Protein AF-X0U3A0-F1 (afdb_monomer)

pLDDT: mean 71.85, std 14.5, range [37.66, 91.94]

Mean predicted aligned error: 15.96 Å

Foldseek 3Di:
DVVVVLVVVLCCLQPPVVVCVVVCVVVPDDPPDDSNDPPQDDPVVLVVVLVVVCVVCPVPDDPVVSQVVSCVSVVDDPVGRDDDDPCPVVVVVVVVVVVVVVVVVVPVPPPPPPPDD

Secondary structure (DSSP, 8-state):
-HHHHHHHHHHIIIIIHHHHHHHHHHTT--TT--TT-TTSPPHHHHHHHHHHHHHHHTTTS-HHHHHHHHHHHHT--GGG-----TTHHHHHHHHHHHHHHHHHHTTTTTSSSSS--

Structure (mmCIF, N/CA/C/O backbone):
data_AF-X0U3A0-F1
#
_entry.id   AF-X0U3A0-F1
#
loop_
_atom_site.group_PDB
_atom_site.id
_atom_site.type_symbol
_atom_site.label_atom_id
_atom_site.label_alt_id
_atom_site.label_comp_id
_atom_site.label_asym_id
_atom_site.label_entity_id
_atom_site.label_seq_id
_atom_site.pdbx_PDB_ins_code
_atom_site.Cartn_x
_atom_site.Cartn_y
_atom_site.Cartn_z
_atom_site.occupancy
_atom_site.B_iso_or_equiv
_atom_site.auth_seq_id
_atom_site.auth_comp_id
_atom_site.auth_asym_id
_atom_site.auth_atom_id
_atom_site.pdbx_PDB_model_num
ATOM 1 N N . ASN A 1 1 ? 19.798 16.801 -16.030 1.00 55.09 1 ASN A N 1
ATOM 2 C CA . ASN A 1 1 ? 20.275 15.405 -16.170 1.00 55.09 1 ASN A CA 1
ATOM 3 C C . ASN A 1 1 ? 19.484 14.392 -15.332 1.00 55.09 1 ASN A C 1
ATOM 5 O O . ASN A 1 1 ? 20.071 13.449 -14.828 1.00 55.09 1 ASN A O 1
ATOM 9 N N . LYS A 1 2 ? 18.155 14.531 -15.172 1.00 50.03 2 LYS A N 1
ATOM 10 C CA . LYS A 1 2 ? 17.330 13.478 -14.535 1.00 50.03 2 LYS A CA 1
ATOM 11 C C . LYS A 1 2 ? 16.960 12.356 -15.517 1.00 50.03 2 LYS A C 1
ATOM 13 O O . LYS A 1 2 ? 16.880 11.213 -15.099 1.00 50.03 2 LYS A O 1
ATOM 18 N N . ALA A 1 3 ? 16.790 12.688 -16.801 1.00 57.97 3 ALA A N 1
ATOM 19 C CA . ALA A 1 3 ? 16.487 11.727 -17.863 1.00 57.97 3 ALA A CA 1
ATOM 20 C C . ALA A 1 3 ? 17.638 10.728 -18.089 1.00 57.97 3 ALA A C 1
ATOM 22 O O . ALA A 1 3 ? 17.416 9.533 -18.006 1.00 57.97 3 ALA A O 1
ATOM 23 N N . GLU A 1 4 ? 18.881 11.208 -18.212 1.00 63.44 4 GLU A N 1
ATOM 24 C CA . GLU A 1 4 ? 20.065 10.351 -18.419 1.00 63.44 4 GLU A CA 1
ATOM 25 C C . GLU A 1 4 ? 20.327 9.377 -17.257 1.00 63.44 4 GLU A C 1
ATOM 27 O O . GLU A 1 4 ? 20.752 8.247 -17.474 1.00 63.44 4 GLU A O 1
ATOM 32 N N . TRP A 1 5 ? 20.057 9.797 -16.015 1.00 57.12 5 TRP A N 1
ATOM 33 C CA . TRP A 1 5 ? 20.150 8.911 -14.850 1.00 57.12 5 TRP A CA 1
ATOM 34 C C . TRP A 1 5 ? 19.066 7.827 -14.882 1.00 57.12 5 TRP A C 1
ATOM 36 O O . TRP A 1 5 ? 19.344 6.671 -14.577 1.00 57.12 5 TRP A O 1
ATOM 46 N N . PHE A 1 6 ? 17.845 8.190 -15.284 1.00 58.75 6 PHE A N 1
ATOM 47 C CA . PHE A 1 6 ? 16.724 7.258 -15.394 1.00 58.75 6 PHE A CA 1
ATOM 48 C C . PHE A 1 6 ? 16.955 6.226 -16.505 1.00 58.75 6 PHE A C 1
ATOM 50 O O . PHE A 1 6 ? 16.744 5.036 -16.288 1.00 58.75 6 PHE A O 1
ATOM 57 N N . ASP A 1 7 ? 17.464 6.670 -17.655 1.00 66.25 7 ASP A N 1
ATOM 58 C CA . ASP A 1 7 ? 17.813 5.803 -18.781 1.00 66.25 7 ASP A CA 1
ATOM 59 C C . ASP A 1 7 ? 18.938 4.829 -18.400 1.00 66.25 7 ASP A C 1
ATOM 61 O O . ASP A 1 7 ? 18.819 3.631 -18.647 1.00 66.25 7 ASP A O 1
ATOM 65 N N . ALA A 1 8 ? 19.975 5.300 -17.696 1.00 65.88 8 ALA A N 1
ATOM 66 C CA . ALA A 1 8 ? 21.074 4.452 -17.229 1.00 65.88 8 ALA A CA 1
ATOM 67 C C . ALA A 1 8 ? 20.637 3.411 -16.180 1.00 65.88 8 ALA A C 1
ATOM 69 O O . ALA A 1 8 ? 21.104 2.271 -16.202 1.00 65.88 8 ALA A O 1
ATOM 70 N N . VAL A 1 9 ? 19.732 3.771 -15.262 1.00 62.19 9 VAL A N 1
ATOM 71 C CA . VAL A 1 9 ? 19.160 2.829 -14.280 1.00 62.19 9 VAL A CA 1
ATOM 72 C C . VAL A 1 9 ? 18.261 1.805 -14.972 1.00 62.19 9 VAL A C 1
ATOM 74 O O . VAL A 1 9 ? 18.345 0.616 -14.666 1.00 62.19 9 VAL A O 1
ATOM 77 N N . SER A 1 10 ? 17.443 2.250 -15.925 1.00 63.06 10 SER A N 1
ATOM 78 C CA . SER A 1 10 ? 16.571 1.382 -16.717 1.00 63.06 10 SER A CA 1
ATOM 79 C C . SER A 1 10 ? 17.385 0.380 -17.543 1.00 63.06 10 SER A C 1
ATOM 81 O O . SER A 1 10 ? 17.110 -0.817 -17.518 1.00 63.06 10 SER A O 1
ATOM 83 N N . GLU A 1 11 ? 18.460 0.826 -18.197 1.00 64.50 11 GLU A N 1
ATOM 84 C CA . GLU A 1 11 ? 19.376 -0.036 -18.949 1.00 64.50 11 GLU A CA 1
ATOM 85 C C . GLU A 1 11 ? 20.105 -1.036 -18.034 1.00 64.50 11 GLU A C 1
ATOM 87 O O . GLU A 1 11 ? 20.165 -2.232 -18.334 1.00 64.50 11 GLU A O 1
ATOM 92 N N . TYR A 1 12 ? 20.579 -0.588 -16.865 1.00 63.41 12 TYR A N 1
ATOM 93 C CA . TYR A 1 12 ? 21.179 -1.461 -15.853 1.00 63.41 12 TYR A CA 1
ATOM 94 C C . TYR A 1 12 ? 20.212 -2.561 -15.378 1.00 63.41 12 TYR A C 1
ATOM 96 O O . TYR A 1 12 ? 20.578 -3.739 -15.299 1.00 63.41 12 TYR A O 1
ATOM 104 N N . GLN A 1 13 ? 18.958 -2.193 -15.106 1.00 60.47 13 GLN A N 1
ATOM 105 C CA . GLN A 1 13 ? 17.920 -3.114 -14.644 1.00 60.47 13 GLN A CA 1
ATOM 106 C C . GLN A 1 13 ? 17.411 -4.058 -15.735 1.00 60.47 13 GLN A C 1
ATOM 108 O O . GLN A 1 13 ? 17.194 -5.231 -15.450 1.00 60.47 13 GLN A O 1
ATOM 113 N N . MET A 1 14 ? 17.266 -3.599 -16.979 1.00 61.25 14 MET A N 1
ATOM 114 C CA . MET A 1 14 ? 16.774 -4.440 -18.074 1.00 61.25 14 MET A CA 1
ATOM 115 C C . MET A 1 14 ? 17.842 -5.370 -18.657 1.00 61.25 14 MET A C 1
ATOM 117 O O . MET A 1 14 ? 17.512 -6.479 -19.074 1.00 61.25 14 MET A O 1
ATOM 121 N N . ILE A 1 15 ? 19.107 -4.938 -18.726 1.00 62.97 15 ILE A N 1
ATOM 122 C CA . ILE A 1 15 ? 20.156 -5.680 -19.444 1.00 62.97 15 ILE A CA 1
ATOM 123 C C . ILE A 1 15 ? 21.024 -6.505 -18.495 1.00 62.97 15 ILE A C 1
ATOM 125 O O . ILE A 1 15 ? 21.324 -7.662 -18.800 1.00 62.97 15 ILE A O 1
ATOM 129 N N . TYR A 1 16 ? 21.431 -5.945 -17.353 1.00 62.28 16 TYR A N 1
ATOM 130 C CA . TYR A 1 16 ? 22.463 -6.553 -16.509 1.00 62.28 16 TYR A CA 1
ATOM 131 C C . TYR A 1 16 ? 21.879 -7.389 -15.369 1.00 62.28 16 TYR A C 1
ATOM 133 O O . TYR A 1 16 ? 22.276 -8.540 -15.193 1.00 62.28 16 TYR A O 1
ATOM 141 N N . LEU A 1 17 ? 20.905 -6.869 -14.618 1.00 64.50 17 LEU A N 1
ATOM 142 C CA . LEU A 1 17 ? 20.316 -7.576 -13.470 1.00 64.50 17 LEU A CA 1
ATOM 143 C C . LEU A 1 17 ? 19.720 -8.964 -13.800 1.00 64.50 17 LEU A C 1
ATOM 145 O O . LEU A 1 17 ? 19.945 -9.896 -13.021 1.00 64.50 17 LEU A O 1
ATOM 149 N N . PRO A 1 18 ? 19.061 -9.183 -14.956 1.00 68.88 18 PRO A N 1
ATOM 150 C CA . PRO A 1 18 ? 18.579 -10.508 -15.339 1.00 68.88 18 PRO A CA 1
ATOM 151 C C . PRO A 1 18 ? 19.707 -11.521 -15.564 1.00 68.88 18 PRO A C 1
ATOM 153 O O . PRO A 1 18 ? 19.508 -12.707 -15.313 1.00 68.88 18 PRO A O 1
ATOM 156 N N . GLN A 1 19 ? 20.902 -11.074 -15.972 1.00 68.25 19 GLN A N 1
ATOM 157 C CA . GLN A 1 19 ? 22.073 -11.946 -16.149 1.00 68.25 19 GLN A CA 1
ATOM 158 C C . GLN A 1 19 ? 22.636 -12.429 -14.807 1.00 68.25 19 GLN A C 1
ATOM 160 O O . GLN A 1 19 ? 23.159 -13.537 -14.720 1.00 68.25 19 GLN A O 1
ATOM 165 N N . TYR A 1 20 ? 22.491 -11.629 -13.747 1.00 69.31 20 TYR A N 1
ATOM 166 C CA . TYR A 1 20 ? 22.905 -11.998 -12.391 1.00 69.31 20 TYR A CA 1
ATOM 167 C C . TYR A 1 20 ? 21.843 -12.796 -11.630 1.00 69.31 20 TYR A C 1
ATOM 169 O O . TYR A 1 20 ? 22.155 -13.352 -10.577 1.00 69.31 20 TYR A O 1
ATOM 177 N N . ARG A 1 21 ? 20.612 -12.915 -12.153 1.00 70.25 21 ARG A N 1
ATOM 178 C CA . ARG A 1 21 ? 19.516 -13.663 -11.513 1.00 70.25 21 ARG A CA 1
ATOM 179 C C . ARG A 1 21 ? 19.923 -15.077 -11.058 1.00 70.25 21 ARG A C 1
ATOM 181 O O . ARG A 1 21 ? 19.623 -15.384 -9.908 1.00 70.25 21 ARG A O 1
ATOM 188 N N . PRO A 1 22 ? 20.649 -15.903 -11.842 1.00 71.75 22 PRO A N 1
ATOM 189 C CA . PRO A 1 22 ? 21.079 -17.229 -11.386 1.00 71.75 22 PRO A CA 1
ATOM 190 C C . PRO A 1 22 ? 22.017 -17.185 -10.169 1.00 71.75 22 PRO A C 1
ATOM 192 O O . PRO A 1 22 ? 21.908 -18.014 -9.270 1.00 71.75 22 PRO A O 1
ATOM 195 N N . ILE A 1 23 ? 22.917 -16.196 -10.110 1.00 76.19 23 ILE A N 1
ATOM 196 C CA . ILE A 1 23 ? 23.834 -15.995 -8.976 1.00 76.19 23 ILE A CA 1
ATOM 197 C C . ILE A 1 23 ? 23.051 -15.520 -7.750 1.00 76.19 23 ILE A C 1
ATOM 199 O O . ILE A 1 23 ? 23.270 -16.013 -6.647 1.00 76.19 23 ILE A O 1
ATOM 203 N N . LEU A 1 24 ? 22.111 -14.593 -7.944 1.00 70.94 24 LEU A N 1
ATOM 204 C CA . LEU A 1 24 ? 21.273 -14.062 -6.874 1.00 70.94 24 LEU A CA 1
ATOM 205 C C . LEU A 1 24 ? 20.350 -15.147 -6.291 1.00 70.94 24 LEU A C 1
ATOM 207 O O . LEU A 1 24 ? 20.229 -15.257 -5.074 1.00 70.94 24 LEU A O 1
ATOM 211 N N . GLN A 1 25 ? 19.758 -16.001 -7.130 1.00 74.44 25 GLN A N 1
ATOM 212 C CA . GLN A 1 25 ? 18.979 -17.165 -6.685 1.00 74.44 25 GLN A CA 1
ATOM 213 C C . GLN A 1 25 ? 19.838 -18.142 -5.876 1.00 74.44 25 GLN A C 1
ATOM 215 O O . GLN A 1 25 ? 19.409 -18.614 -4.824 1.00 74.44 25 GLN A O 1
ATOM 220 N N . ALA A 1 26 ? 21.082 -18.385 -6.304 1.00 72.25 26 ALA A N 1
ATOM 221 C CA . ALA A 1 26 ? 22.010 -19.253 -5.583 1.00 72.25 26 ALA A CA 1
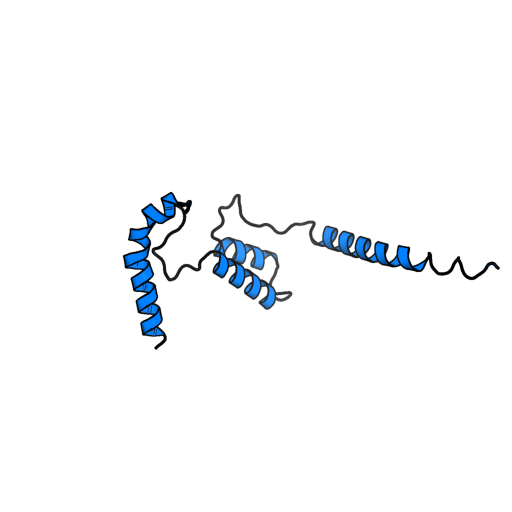ATOM 222 C C . ALA A 1 26 ? 22.361 -18.743 -4.170 1.00 72.25 26 ALA A C 1
ATOM 224 O O . ALA A 1 26 ? 22.695 -19.551 -3.305 1.00 72.25 26 ALA A O 1
ATOM 225 N N . ILE A 1 27 ? 22.256 -17.433 -3.912 1.00 77.50 27 ILE A N 1
ATOM 226 C CA . ILE A 1 27 ? 22.479 -16.828 -2.585 1.00 77.50 27 ILE A CA 1
ATOM 227 C C . ILE A 1 27 ? 21.180 -16.553 -1.805 1.00 77.50 27 ILE A C 1
ATOM 229 O O . ILE A 1 27 ? 21.221 -15.900 -0.765 1.00 77.50 27 ILE A O 1
ATOM 233 N N . GLY A 1 28 ? 20.035 -17.063 -2.276 1.00 64.94 28 GLY A N 1
ATOM 234 C CA . GLY A 1 28 ? 18.759 -17.025 -1.550 1.00 64.94 28 GLY A CA 1
ATOM 235 C C . GLY A 1 28 ? 17.734 -16.012 -2.062 1.00 64.94 28 GLY A C 1
ATOM 236 O O . GLY A 1 28 ? 16.728 -15.772 -1.392 1.00 64.94 28 GLY A O 1
ATOM 237 N N . LEU A 1 29 ? 17.946 -15.415 -3.238 1.00 71.50 29 LEU A N 1
ATOM 238 C CA . LEU A 1 29 ? 16.925 -14.590 -3.875 1.00 71.50 29 LEU A CA 1
ATOM 239 C C . LEU A 1 29 ? 15.734 -15.453 -4.324 1.00 71.50 29 LEU A C 1
ATOM 241 O O . LEU A 1 29 ? 15.892 -16.434 -5.044 1.00 71.50 29 LEU A O 1
ATOM 245 N N . THR A 1 30 ? 14.532 -15.043 -3.932 1.00 67.19 30 THR A N 1
ATOM 246 C CA . THR A 1 30 ? 13.269 -15.692 -4.307 1.00 67.19 30 THR A CA 1
ATOM 247 C C . THR A 1 30 ? 12.926 -15.485 -5.787 1.00 67.19 30 THR A C 1
ATOM 249 O O . THR A 1 30 ? 13.064 -14.385 -6.328 1.00 67.19 30 THR A O 1
ATOM 252 N N . ASP A 1 31 ? 12.373 -16.527 -6.414 1.00 67.44 31 ASP A N 1
ATOM 253 C CA . ASP A 1 31 ? 11.925 -16.544 -7.817 1.00 67.44 31 ASP A CA 1
ATOM 254 C C . ASP A 1 31 ? 10.790 -15.554 -8.120 1.00 67.44 31 ASP A C 1
ATOM 256 O O . ASP A 1 31 ? 10.479 -15.285 -9.280 1.00 67.44 31 ASP A O 1
ATOM 260 N N . LYS A 1 32 ? 10.169 -14.988 -7.079 1.00 63.09 32 LYS A N 1
ATOM 261 C CA . LYS A 1 32 ? 9.090 -14.002 -7.205 1.00 63.09 32 LYS A CA 1
ATOM 262 C C . LYS A 1 32 ? 9.594 -12.602 -7.565 1.00 63.09 32 LYS A C 1
ATOM 264 O O . LYS A 1 32 ? 8.785 -11.746 -7.909 1.00 63.09 32 LYS A O 1
ATOM 269 N N . ILE A 1 33 ? 10.903 -12.347 -7.483 1.00 59.91 33 ILE A N 1
ATOM 270 C CA . ILE A 1 33 ? 11.471 -11.029 -7.784 1.00 59.91 33 ILE A CA 1
ATOM 271 C C . ILE A 1 33 ? 11.593 -10.850 -9.302 1.00 59.91 33 ILE A C 1
ATOM 273 O O . ILE A 1 33 ? 12.398 -11.503 -9.978 1.00 59.91 33 ILE A O 1
ATOM 277 N N . GLN A 1 34 ? 10.790 -9.936 -9.849 1.00 62.12 34 GLN A N 1
ATOM 278 C CA . GLN A 1 34 ? 10.881 -9.500 -11.238 1.00 62.12 34 GLN A CA 1
ATOM 279 C C . GLN A 1 34 ? 11.877 -8.342 -11.352 1.00 62.12 34 GLN A C 1
ATOM 281 O O . GLN A 1 34 ? 11.609 -7.235 -10.907 1.00 62.12 34 GLN A O 1
ATOM 286 N N . PHE A 1 35 ? 13.032 -8.592 -11.973 1.00 59.06 35 PHE A N 1
ATOM 287 C CA . PHE A 1 35 ? 14.045 -7.559 -12.234 1.00 59.06 35 PHE A CA 1
ATOM 288 C C . PHE A 1 35 ? 13.700 -6.638 -13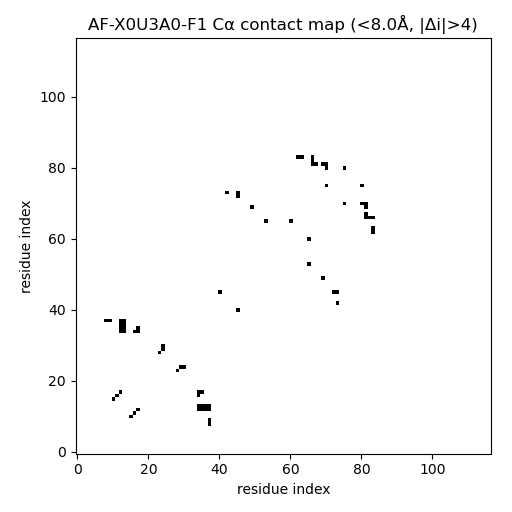.416 1.00 59.06 35 PHE A C 1
ATOM 290 O O . PHE A 1 35 ? 14.415 -5.677 -13.669 1.00 59.06 35 PHE A O 1
ATOM 297 N N . ASN A 1 36 ? 12.616 -6.928 -14.143 1.00 55.22 36 ASN A N 1
ATOM 298 C CA . ASN A 1 36 ? 12.367 -6.378 -15.477 1.00 55.22 36 ASN A CA 1
ATOM 299 C C . ASN A 1 36 ? 11.409 -5.175 -15.506 1.00 55.22 36 ASN A C 1
ATOM 301 O O . ASN A 1 36 ? 11.015 -4.774 -16.598 1.00 55.22 36 ASN A O 1
ATOM 305 N N . ASN A 1 37 ? 11.011 -4.603 -14.363 1.00 58.81 37 ASN A N 1
ATOM 306 C CA . ASN A 1 37 ? 10.155 -3.416 -14.365 1.00 58.81 37 ASN A CA 1
ATOM 307 C C . ASN A 1 37 ? 10.729 -2.271 -13.507 1.00 58.81 37 ASN A C 1
ATOM 309 O O . ASN A 1 37 ? 10.409 -2.196 -12.323 1.00 58.81 37 ASN A O 1
ATOM 313 N N . PRO A 1 38 ? 11.518 -1.345 -14.091 1.00 56.00 38 PRO A N 1
ATOM 314 C CA . PRO A 1 38 ? 11.965 -0.121 -13.411 1.00 56.00 38 PRO A CA 1
ATOM 315 C C . PRO A 1 38 ? 10.820 0.762 -12.893 1.00 56.00 38 PRO A C 1
ATOM 317 O O . PRO A 1 38 ? 11.050 1.637 -12.060 1.00 56.00 38 PRO A O 1
ATOM 320 N N . TYR A 1 39 ? 9.592 0.553 -13.378 1.00 57.84 39 TYR A N 1
ATOM 321 C CA . TYR A 1 39 ? 8.401 1.269 -12.924 1.00 57.84 39 TYR A CA 1
ATOM 322 C C . TYR A 1 39 ? 7.689 0.584 -11.756 1.00 57.84 39 TYR A C 1
ATOM 324 O O . TYR A 1 39 ? 6.783 1.186 -11.182 1.00 57.84 39 TYR A O 1
ATOM 332 N N . GLU A 1 40 ? 8.059 -0.651 -11.395 1.00 63.62 40 GLU A N 1
ATOM 333 C CA . GLU A 1 40 ? 7.467 -1.313 -10.238 1.00 63.62 40 GLU A CA 1
ATOM 334 C C . GLU A 1 40 ? 8.285 -1.007 -8.972 1.00 63.62 40 GLU A C 1
ATOM 336 O O . GLU A 1 40 ? 9.456 -1.385 -8.883 1.00 63.62 40 GLU A O 1
ATOM 341 N N . PRO A 1 41 ? 7.699 -0.324 -7.972 1.00 69.44 41 PRO A N 1
ATOM 342 C CA . PRO A 1 41 ? 8.409 -0.015 -6.742 1.00 69.44 41 PRO A CA 1
ATOM 343 C C . PRO A 1 41 ? 8.791 -1.298 -5.994 1.00 69.44 41 PRO A C 1
ATOM 345 O O . PRO A 1 41 ? 7.990 -2.223 -5.845 1.00 69.44 41 PRO A O 1
ATOM 348 N N . VAL A 1 42 ? 10.019 -1.341 -5.471 1.00 74.38 42 VAL A N 1
ATOM 349 C CA . VAL A 1 42 ? 10.458 -2.411 -4.563 1.00 74.38 42 VAL A CA 1
ATOM 350 C C . VAL A 1 42 ? 9.599 -2.432 -3.296 1.00 74.38 42 VAL A C 1
ATOM 352 O O . VAL A 1 42 ? 8.976 -1.432 -2.941 1.00 74.38 42 VAL A O 1
ATOM 355 N N . PHE A 1 43 ? 9.582 -3.559 -2.581 1.00 74.62 43 PHE A N 1
ATOM 356 C CA . PHE A 1 43 ? 8.760 -3.724 -1.375 1.00 74.62 43 PHE A CA 1
ATOM 357 C C . PHE A 1 43 ? 8.964 -2.600 -0.343 1.00 74.62 43 PHE A C 1
ATOM 359 O O . PHE A 1 43 ? 7.988 -2.057 0.162 1.00 74.62 43 PHE A O 1
ATOM 366 N N . GLU A 1 44 ? 10.211 -2.193 -0.091 1.00 74.62 44 GLU A N 1
ATOM 367 C CA . GLU A 1 44 ? 10.532 -1.071 0.805 1.00 74.62 44 GLU A CA 1
ATOM 368 C C . GLU A 1 44 ? 9.864 0.240 0.358 1.00 74.62 44 GLU A C 1
ATOM 370 O O . GLU A 1 44 ? 9.230 0.920 1.161 1.00 74.62 44 GLU A O 1
ATOM 375 N N . ALA A 1 45 ? 9.913 0.549 -0.940 1.00 77.69 45 ALA A N 1
ATOM 376 C CA . ALA A 1 45 ? 9.264 1.728 -1.503 1.00 77.69 45 ALA A CA 1
ATOM 377 C C . ALA A 1 45 ? 7.731 1.640 -1.410 1.00 77.69 45 ALA A C 1
ATOM 379 O O . ALA A 1 45 ? 7.084 2.635 -1.087 1.00 77.69 45 ALA A O 1
ATOM 380 N N . LYS A 1 46 ? 7.142 0.453 -1.628 1.00 81.19 46 LYS A N 1
ATOM 381 C CA . LYS A 1 46 ? 5.699 0.222 -1.428 1.00 81.19 46 LYS A CA 1
ATOM 382 C C . LYS A 1 46 ? 5.293 0.492 0.030 1.00 81.19 46 LYS A C 1
ATOM 384 O O . LYS A 1 46 ? 4.284 1.152 0.264 1.00 81.19 46 LYS A O 1
ATOM 389 N N . MET A 1 47 ? 6.090 0.053 1.006 1.00 85.38 47 MET A N 1
ATOM 390 C CA . MET A 1 47 ? 5.823 0.296 2.430 1.00 85.38 47 MET A CA 1
ATOM 391 C C . MET A 1 47 ? 5.953 1.773 2.823 1.00 85.38 47 MET A C 1
ATOM 393 O O . MET A 1 47 ? 5.109 2.278 3.565 1.00 85.38 47 MET A O 1
ATOM 397 N N . GLU A 1 48 ? 6.951 2.484 2.296 1.00 83.81 48 GLU A N 1
ATOM 398 C CA . GLU A 1 48 ? 7.100 3.927 2.529 1.00 83.81 48 GLU A CA 1
ATOM 399 C C . GLU A 1 48 ? 5.921 4.712 1.930 1.00 83.81 48 GLU A C 1
ATOM 401 O O . GLU A 1 48 ? 5.359 5.591 2.583 1.00 83.81 48 GLU A O 1
ATOM 406 N N . MET A 1 49 ? 5.466 4.344 0.724 1.00 84.50 49 MET A N 1
ATOM 407 C CA . MET A 1 49 ? 4.271 4.937 0.112 1.00 84.50 49 MET A CA 1
ATOM 408 C C . MET A 1 49 ? 3.012 4.705 0.953 1.00 84.50 49 MET A C 1
ATOM 410 O O . MET A 1 49 ? 2.219 5.629 1.110 1.00 84.50 49 MET A O 1
ATOM 414 N N . ILE A 1 50 ? 2.832 3.506 1.518 1.00 89.75 50 ILE A N 1
ATOM 415 C CA . ILE A 1 50 ? 1.714 3.204 2.427 1.00 89.75 50 ILE A CA 1
ATOM 416 C C . ILE A 1 50 ? 1.754 4.101 3.657 1.00 89.75 50 ILE A C 1
ATOM 418 O O . ILE A 1 50 ? 0.725 4.651 4.042 1.00 89.75 50 ILE A O 1
ATOM 422 N N . LYS A 1 51 ? 2.925 4.255 4.278 1.00 87.44 51 LYS A N 1
ATOM 423 C CA . LYS A 1 51 ? 3.089 5.100 5.461 1.00 87.44 51 LYS A CA 1
ATOM 424 C C . LYS A 1 51 ? 2.721 6.553 5.155 1.00 87.44 51 LYS A C 1
ATOM 426 O O . LYS A 1 51 ? 1.868 7.111 5.839 1.00 87.44 51 LYS A O 1
ATOM 431 N N . LEU A 1 52 ? 3.309 7.128 4.104 1.00 89.31 52 LEU A N 1
ATOM 432 C CA . LEU A 1 52 ? 3.043 8.509 3.692 1.00 89.31 52 LEU A CA 1
ATOM 433 C C . LEU A 1 52 ? 1.574 8.723 3.323 1.00 89.31 52 LEU A C 1
ATOM 435 O O . LEU A 1 52 ? 0.991 9.737 3.693 1.00 89.31 52 LEU A O 1
ATOM 439 N N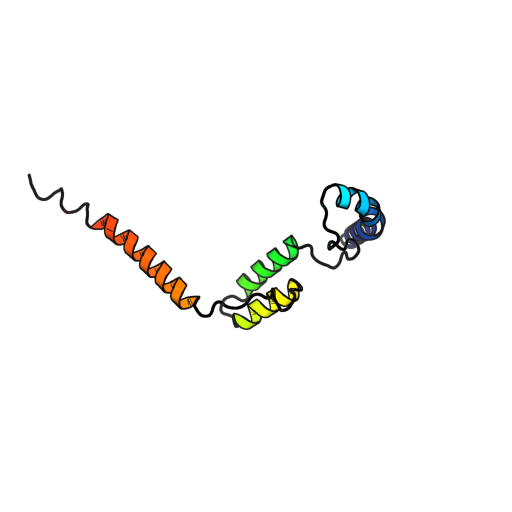 . PHE A 1 53 ? 0.968 7.765 2.617 1.00 89.44 53 PHE A N 1
ATOM 440 C CA . PHE A 1 53 ? -0.453 7.804 2.293 1.00 89.44 53 PHE A CA 1
ATOM 441 C C . PHE A 1 53 ? -1.306 7.827 3.565 1.00 89.44 53 PHE A C 1
ATOM 443 O O . PHE A 1 53 ? -2.109 8.739 3.720 1.00 89.44 53 PHE A O 1
ATOM 450 N N . ARG A 1 54 ? -1.079 6.897 4.505 1.00 89.56 54 ARG A N 1
ATOM 451 C CA . ARG A 1 54 ? -1.824 6.835 5.773 1.00 89.56 54 ARG A CA 1
ATOM 452 C C . ARG A 1 54 ? -1.705 8.122 6.581 1.00 89.56 54 ARG A C 1
ATOM 454 O O . ARG A 1 54 ? -2.711 8.611 7.073 1.00 89.56 54 ARG A O 1
ATOM 461 N N . GLU A 1 55 ? -0.499 8.675 6.697 1.00 87.69 55 GLU A N 1
ATOM 462 C CA . GLU A 1 55 ? -0.265 9.945 7.396 1.00 87.69 55 GLU A CA 1
ATOM 463 C C . GLU A 1 55 ? -0.989 11.114 6.710 1.00 87.69 55 GLU A C 1
ATOM 465 O O . GLU A 1 55 ? -1.576 11.960 7.381 1.00 87.69 55 GLU A O 1
ATOM 470 N N . ALA A 1 56 ? -0.987 11.157 5.375 1.00 88.69 56 ALA A N 1
ATOM 471 C CA . ALA A 1 56 ? -1.632 12.219 4.608 1.00 88.69 56 ALA A CA 1
ATOM 472 C C . ALA A 1 56 ? -3.165 12.122 4.597 1.00 88.69 56 ALA A C 1
ATOM 474 O O . ALA A 1 56 ? -3.833 13.141 4.432 1.00 88.69 56 ALA A O 1
ATOM 475 N N . THR A 1 57 ? -3.724 10.917 4.738 1.00 90.31 57 THR A N 1
ATOM 476 C CA . THR A 1 57 ? -5.173 10.670 4.709 1.00 90.31 57 THR A CA 1
ATOM 477 C C . THR A 1 57 ? -5.789 10.455 6.085 1.00 90.31 57 THR A C 1
ATOM 479 O O . THR A 1 57 ? -6.983 10.155 6.175 1.00 90.31 57 THR A O 1
ATOM 482 N N . ASP A 1 58 ? -4.999 10.585 7.150 1.00 85.38 58 ASP A N 1
ATOM 483 C CA . ASP A 1 58 ? -5.460 10.383 8.517 1.00 85.38 58 ASP A CA 1
ATOM 484 C C . ASP A 1 58 ? -6.649 11.300 8.835 1.00 85.38 58 ASP A C 1
ATOM 486 O O . ASP A 1 58 ? -6.612 12.505 8.587 1.00 85.38 58 ASP A O 1
ATOM 490 N N . ASN A 1 59 ? -7.735 10.717 9.345 1.00 84.25 59 ASN A N 1
ATOM 491 C CA . ASN A 1 59 ? -9.025 11.381 9.593 1.00 84.25 59 ASN A CA 1
ATOM 492 C C . ASN A 1 59 ? -9.702 12.049 8.371 1.00 84.25 59 ASN A C 1
ATOM 494 O O . ASN A 1 59 ? -10.721 12.722 8.536 1.00 84.25 59 ASN A O 1
ATOM 498 N N . LEU A 1 60 ? -9.172 11.878 7.154 1.00 88.38 60 LEU A N 1
ATOM 499 C CA . LEU A 1 60 ? -9.737 12.430 5.912 1.00 88.38 60 LEU A CA 1
ATOM 500 C C . LEU A 1 60 ? -10.417 11.369 5.045 1.00 88.38 60 LEU A C 1
ATOM 502 O O . LEU A 1 60 ? -11.338 11.684 4.293 1.00 88.38 60 LEU A O 1
ATOM 506 N N . VAL A 1 61 ? -9.941 10.129 5.126 1.00 88.69 61 VAL A N 1
ATOM 507 C CA . VAL A 1 61 ? -10.404 8.993 4.324 1.00 88.69 61 VAL A CA 1
ATOM 508 C C . VAL A 1 61 ? -10.836 7.874 5.259 1.00 88.69 61 VAL A C 1
ATOM 510 O O . VAL A 1 61 ? -10.173 7.636 6.272 1.00 88.69 61 VAL A O 1
ATOM 513 N N . ASP A 1 62 ? -11.919 7.184 4.901 1.00 88.88 62 ASP A N 1
ATOM 514 C CA . ASP A 1 62 ? -12.412 6.024 5.643 1.00 88.88 62 ASP A CA 1
ATOM 515 C C . ASP A 1 62 ? -11.294 4.970 5.775 1.00 88.88 62 ASP A C 1
ATOM 517 O O . ASP A 1 62 ? -10.664 4.622 4.766 1.00 88.88 62 ASP A O 1
ATOM 521 N N . PRO A 1 63 ? -11.020 4.454 6.986 1.00 86.38 63 PRO A N 1
ATOM 522 C CA . PRO A 1 63 ? -10.082 3.359 7.190 1.00 86.38 63 PRO A CA 1
ATOM 523 C C . PRO A 1 63 ? -10.249 2.187 6.209 1.00 86.38 63 PRO A C 1
ATOM 525 O O . PRO A 1 63 ? -9.241 1.601 5.810 1.00 86.38 63 PRO A O 1
ATOM 528 N N . GLU A 1 64 ? -11.475 1.849 5.786 1.00 89.62 64 GLU A N 1
ATOM 529 C CA . GLU A 1 64 ? -11.713 0.742 4.842 1.00 89.62 64 GLU A CA 1
ATOM 530 C C . GLU A 1 64 ? -11.053 1.021 3.489 1.00 89.62 64 GLU A C 1
ATOM 532 O O . GLU A 1 64 ? -10.328 0.182 2.951 1.00 89.62 64 GLU A O 1
ATOM 537 N N . GLN A 1 65 ? -11.192 2.252 2.996 1.00 89.62 65 GLN A N 1
ATOM 538 C CA . GLN A 1 65 ? -10.576 2.696 1.746 1.00 89.62 65 GLN A CA 1
ATOM 539 C C . GLN A 1 65 ? -9.048 2.733 1.847 1.00 89.62 65 GLN A C 1
ATOM 541 O O . GLN A 1 65 ? -8.350 2.463 0.866 1.00 89.62 65 GLN A O 1
ATOM 546 N N . GLN A 1 66 ? -8.510 3.041 3.032 1.00 89.56 66 GLN A N 1
ATOM 547 C CA . GLN A 1 66 ? -7.066 3.000 3.247 1.00 89.56 66 GLN A CA 1
ATOM 548 C C . GLN A 1 66 ? -6.527 1.567 3.172 1.00 89.56 66 GLN A C 1
ATOM 550 O O . GLN A 1 66 ? -5.501 1.325 2.534 1.00 89.56 66 GLN A O 1
ATOM 555 N N . VAL A 1 67 ? -7.227 0.612 3.789 1.00 90.69 67 VAL A N 1
ATOM 556 C CA . VAL A 1 67 ? -6.858 -0.810 3.761 1.00 90.69 67 VAL A CA 1
ATOM 557 C C . VAL A 1 67 ? -6.958 -1.385 2.348 1.00 90.69 67 VAL A C 1
ATOM 559 O O . VAL A 1 67 ? -6.068 -2.132 1.934 1.00 90.69 67 VAL A O 1
ATOM 562 N N . ASP A 1 68 ? -7.978 -1.007 1.580 1.00 91.56 68 ASP A N 1
ATOM 563 C CA . ASP A 1 68 ? -8.105 -1.432 0.184 1.00 91.56 68 ASP A CA 1
ATOM 564 C C . ASP A 1 68 ? -6.947 -0.934 -0.681 1.00 91.56 68 ASP A C 1
ATOM 566 O O . ASP A 1 68 ? -6.309 -1.738 -1.364 1.00 91.56 68 ASP A O 1
ATOM 570 N N . TYR A 1 69 ? -6.583 0.348 -0.570 1.00 90.25 69 TYR A N 1
ATOM 571 C CA . TYR A 1 69 ? -5.417 0.889 -1.271 1.00 90.25 69 TYR A CA 1
ATOM 572 C C . TYR A 1 69 ? -4.120 0.148 -0.905 1.00 90.25 69 TYR A C 1
ATOM 574 O O . TYR A 1 69 ? -3.313 -0.172 -1.779 1.00 90.25 69 TYR A O 1
ATOM 582 N N . MET A 1 70 ? -3.918 -0.165 0.380 1.00 90.44 70 MET A N 1
ATOM 583 C CA . MET A 1 70 ? -2.751 -0.928 0.836 1.00 90.44 70 MET A CA 1
ATOM 584 C C . MET A 1 70 ? -2.693 -2.324 0.208 1.00 90.44 70 MET A C 1
ATOM 586 O O . MET A 1 70 ? -1.628 -2.753 -0.241 1.00 90.44 70 MET A O 1
ATOM 590 N N . ASN A 1 71 ? -3.825 -3.028 0.172 1.00 91.94 71 ASN A N 1
ATOM 591 C CA . ASN A 1 71 ? -3.922 -4.358 -0.424 1.00 91.94 71 ASN A CA 1
ATOM 592 C C . ASN A 1 71 ? -3.625 -4.337 -1.926 1.00 91.94 71 ASN A C 1
ATOM 594 O O . ASN A 1 71 ? -2.908 -5.211 -2.420 1.00 91.94 71 ASN A O 1
ATOM 598 N N . ASP A 1 72 ? -4.140 -3.329 -2.628 1.00 88.94 72 ASP A N 1
ATOM 599 C CA . ASP A 1 72 ? -3.965 -3.177 -4.069 1.00 88.94 72 ASP A CA 1
ATOM 600 C C . ASP A 1 72 ? -2.519 -2.801 -4.422 1.00 88.94 72 ASP A C 1
ATOM 602 O O . ASP A 1 72 ? -1.928 -3.403 -5.319 1.00 88.94 72 ASP A O 1
ATOM 606 N N . LEU A 1 73 ? -1.895 -1.887 -3.668 1.00 85.88 73 LEU A N 1
ATOM 607 C CA . LEU A 1 73 ? -0.493 -1.505 -3.873 1.00 85.88 73 LEU A CA 1
ATOM 608 C C . LEU A 1 73 ? 0.473 -2.679 -3.642 1.00 85.88 73 LEU A C 1
ATOM 610 O O . LEU A 1 73 ? 1.486 -2.820 -4.336 1.00 85.88 73 LEU A O 1
ATOM 614 N N . LEU A 1 74 ? 0.174 -3.526 -2.656 1.00 85.56 74 LEU A N 1
ATOM 615 C CA . LEU A 1 74 ? 0.982 -4.701 -2.333 1.00 85.56 74 LEU A CA 1
ATOM 616 C C . LEU A 1 74 ? 0.667 -5.913 -3.216 1.00 85.56 74 LEU A C 1
ATOM 618 O O . LEU A 1 74 ? 1.439 -6.872 -3.198 1.00 85.56 74 LEU A O 1
ATOM 622 N N . GLY A 1 75 ? -0.417 -5.873 -3.996 1.00 86.06 75 GLY A N 1
ATOM 623 C CA . GLY A 1 75 ? -0.840 -6.980 -4.851 1.00 86.06 75 GLY A CA 1
ATOM 624 C C . GLY A 1 75 ? -1.143 -8.251 -4.056 1.00 86.06 75 GLY A C 1
ATOM 625 O O . GLY A 1 75 ? -0.759 -9.343 -4.474 1.00 86.06 75 GLY A O 1
ATOM 626 N N . LEU A 1 76 ? -1.757 -8.113 -2.875 1.00 85.38 76 LEU A N 1
ATOM 627 C CA . LEU A 1 76 ? -2.033 -9.254 -2.003 1.00 85.38 76 LEU A CA 1
ATOM 628 C C . LEU A 1 76 ? -3.164 -10.120 -2.570 1.00 85.38 76 LEU A C 1
ATOM 630 O O . LEU A 1 76 ? -4.227 -9.621 -2.943 1.00 85.38 76 LEU A O 1
ATOM 634 N N . GLU A 1 77 ? -2.930 -11.434 -2.585 1.00 85.00 77 GLU A N 1
ATOM 635 C CA . GLU A 1 77 ? -3.961 -12.440 -2.854 1.00 85.00 77 GLU A CA 1
ATOM 636 C C . GLU A 1 77 ? -5.082 -12.349 -1.807 1.00 85.00 77 GLU A C 1
ATOM 638 O O . GLU A 1 77 ? -4.853 -11.936 -0.669 1.00 85.00 77 GLU A O 1
ATOM 643 N N . GLU A 1 78 ? -6.304 -12.726 -2.188 1.00 83.88 78 GLU A N 1
ATOM 644 C CA . GLU A 1 78 ? -7.520 -12.510 -1.391 1.00 83.88 78 GLU A CA 1
ATOM 645 C C . GLU A 1 78 ? -7.452 -13.112 0.025 1.00 83.88 78 GLU A C 1
ATOM 647 O O . GLU A 1 78 ? -7.931 -12.508 0.985 1.00 83.88 78 GLU A O 1
ATOM 652 N N . ASP A 1 79 ? -6.784 -14.256 0.180 1.00 88.12 79 ASP A N 1
ATOM 653 C CA . ASP A 1 79 ? -6.567 -14.937 1.460 1.00 88.12 79 ASP A CA 1
ATOM 654 C C . ASP A 1 79 ? -5.556 -14.225 2.379 1.00 88.12 79 ASP A C 1
ATOM 656 O O . ASP A 1 79 ? -5.525 -14.484 3.583 1.00 88.12 79 ASP A O 1
ATOM 660 N N . LYS A 1 80 ? -4.749 -13.313 1.825 1.00 86.00 80 LYS A N 1
ATOM 661 C CA . LYS A 1 80 ? -3.678 -12.570 2.510 1.00 86.00 80 LYS A CA 1
ATOM 662 C C . LYS A 1 80 ? -3.964 -11.079 2.639 1.00 86.00 80 LYS A C 1
ATOM 664 O O . LYS A 1 80 ? -3.142 -10.368 3.217 1.00 86.00 80 LYS A O 1
ATOM 669 N N . ARG A 1 81 ? -5.093 -10.597 2.110 1.00 91.06 81 ARG A N 1
ATOM 670 C CA . ARG A 1 81 ? -5.499 -9.192 2.222 1.00 91.06 81 ARG A CA 1
ATOM 671 C C . ARG A 1 81 ? -5.624 -8.791 3.690 1.00 91.06 81 ARG A C 1
ATOM 673 O O . ARG A 1 81 ? -6.199 -9.510 4.511 1.00 91.06 81 ARG A O 1
ATOM 680 N N . PHE A 1 82 ? -5.113 -7.609 4.004 1.00 89.75 82 PHE A N 1
ATOM 681 C CA . PHE A 1 82 ? -5.374 -6.939 5.262 1.00 89.75 82 PHE A CA 1
ATOM 682 C C . PHE A 1 82 ? -6.867 -6.681 5.423 1.00 89.75 82 PHE A C 1
ATOM 684 O O . PHE A 1 82 ? -7.579 -6.408 4.455 1.00 89.75 82 PHE A O 1
ATOM 691 N N . LYS A 1 83 ? -7.317 -6.757 6.671 1.00 89.25 83 LYS A N 1
ATOM 692 C CA . LYS A 1 83 ? -8.684 -6.462 7.087 1.00 89.25 83 LYS A CA 1
ATOM 693 C C . LYS A 1 83 ? -8.610 -5.514 8.268 1.00 89.25 83 LYS A C 1
ATOM 695 O O . LYS A 1 83 ? -7.682 -5.612 9.072 1.00 89.25 83 LYS A O 1
ATOM 700 N N . ILE A 1 84 ? -9.587 -4.623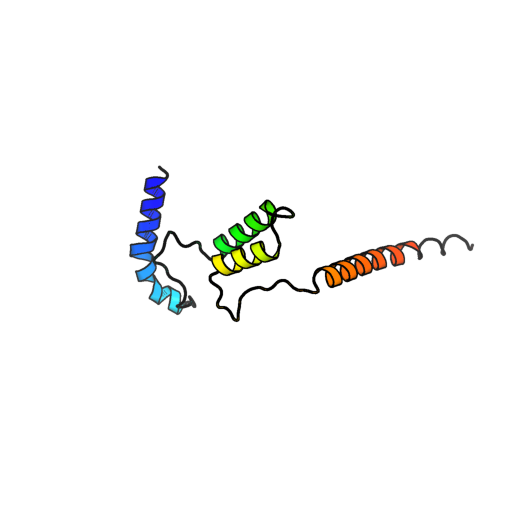 8.374 1.00 86.50 84 ILE A N 1
ATOM 701 C CA . ILE A 1 84 ? -9.760 -3.849 9.599 1.00 86.50 84 ILE A CA 1
ATOM 702 C C . ILE A 1 84 ? -10.050 -4.820 10.738 1.00 86.50 84 ILE A C 1
ATOM 704 O O . ILE A 1 84 ? -10.866 -5.730 10.587 1.00 86.50 84 ILE A O 1
ATOM 708 N N . ASP A 1 85 ? -9.364 -4.634 11.865 1.00 84.06 85 ASP A N 1
ATOM 709 C CA . ASP A 1 85 ? -9.710 -5.334 13.096 1.00 84.06 85 ASP A CA 1
ATOM 710 C C . ASP A 1 85 ? -11.002 -4.706 13.650 1.00 84.06 85 ASP A C 1
ATOM 712 O O . ASP A 1 85 ? -10.968 -3.553 14.090 1.00 84.06 85 ASP A O 1
ATOM 716 N N . PRO A 1 86 ? -12.142 -5.421 13.652 1.00 81.31 86 PRO A N 1
ATOM 717 C CA . PRO A 1 86 ? -13.398 -4.881 14.171 1.00 81.31 86 PRO A CA 1
ATOM 718 C C . PRO A 1 86 ? -13.333 -4.580 15.676 1.00 81.31 86 PRO A C 1
ATOM 720 O O . PRO A 1 86 ? -14.168 -3.840 16.190 1.00 81.31 86 PRO A O 1
ATOM 723 N N . HIS A 1 87 ? -12.338 -5.122 16.383 1.00 84.56 87 HIS A N 1
ATOM 724 C CA . HIS A 1 87 ? -12.092 -4.877 17.802 1.00 84.56 87 HIS A CA 1
ATOM 725 C C . HIS A 1 87 ? -10.992 -3.838 18.048 1.00 84.56 87 HIS A C 1
ATOM 727 O O . HIS A 1 87 ? -10.533 -3.703 19.183 1.00 84.56 87 HIS A O 1
ATOM 733 N N . TYR A 1 88 ? -10.548 -3.106 17.020 1.00 78.06 88 TYR A N 1
ATOM 734 C CA . TYR A 1 88 ? -9.471 -2.123 17.150 1.00 78.06 88 TYR A CA 1
ATOM 735 C C . TYR A 1 88 ? -9.770 -1.065 18.222 1.00 78.06 88 TYR A C 1
ATOM 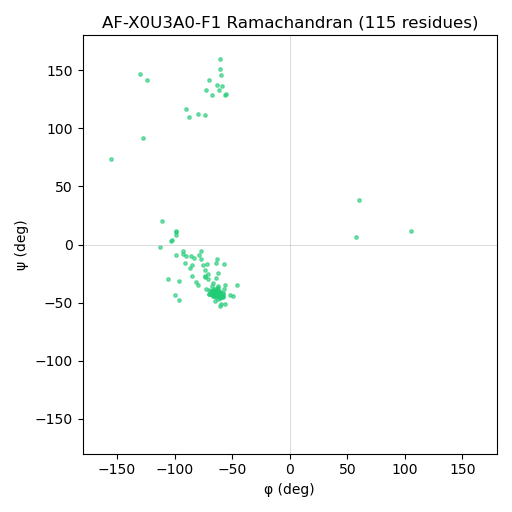737 O O . TYR A 1 88 ? -8.976 -0.885 19.140 1.00 78.06 88 TYR A O 1
ATOM 745 N N . GLU A 1 89 ? -10.942 -0.430 18.161 1.00 75.38 89 GLU A N 1
ATOM 746 C CA . GLU A 1 89 ? -11.370 0.600 19.123 1.00 75.38 89 GLU A CA 1
ATOM 747 C C . GLU A 1 89 ? -11.490 0.055 20.554 1.00 75.38 89 GLU A C 1
ATOM 749 O O . GLU A 1 89 ? -11.108 0.704 21.530 1.00 75.38 89 GLU A O 1
ATOM 754 N N . GLU A 1 90 ? -11.994 -1.173 20.692 1.00 80.88 90 GLU A N 1
ATOM 755 C CA . GLU A 1 90 ? -12.135 -1.840 21.984 1.00 80.88 90 GLU A CA 1
ATOM 756 C C . GLU A 1 90 ? -10.762 -2.144 22.604 1.00 80.88 90 GLU A C 1
ATOM 758 O O . GLU A 1 90 ? -10.535 -1.843 23.779 1.00 80.88 90 GLU A O 1
ATOM 763 N N . LYS A 1 91 ? -9.815 -2.654 21.804 1.00 74.06 91 LYS A N 1
ATOM 764 C CA . LYS A 1 91 ? -8.423 -2.872 22.225 1.00 74.06 91 LYS A CA 1
ATOM 765 C C . LYS A 1 91 ? -7.714 -1.567 22.568 1.00 74.06 91 LYS A C 1
ATOM 767 O O . LYS A 1 91 ? -7.087 -1.494 23.620 1.00 74.06 91 LYS A O 1
ATOM 772 N N . LEU A 1 92 ? -7.855 -0.534 21.737 1.00 76.12 92 LEU A N 1
ATOM 773 C CA . LEU A 1 92 ? -7.244 0.776 21.967 1.00 76.12 92 LEU A CA 1
ATOM 774 C C . LEU A 1 92 ? -7.696 1.360 23.312 1.00 76.12 92 LEU A C 1
ATOM 776 O O . LEU A 1 92 ? -6.891 1.876 24.089 1.00 76.12 92 LEU A O 1
ATOM 780 N N . LYS A 1 93 ? -8.987 1.221 23.629 1.00 76.62 93 LYS A N 1
ATOM 781 C CA . LYS A 1 93 ? -9.547 1.662 24.906 1.00 76.62 93 LYS A CA 1
ATOM 782 C C . LYS A 1 93 ? -8.992 0.864 26.089 1.00 76.62 93 LYS A C 1
ATOM 784 O O . LYS A 1 93 ? -8.594 1.471 27.080 1.00 76.62 93 LYS A O 1
ATOM 789 N N . MET A 1 94 ? -8.904 -0.465 25.978 1.00 79.00 94 MET A N 1
ATOM 790 C CA . MET A 1 94 ? -8.285 -1.308 27.013 1.00 79.00 94 MET A CA 1
ATOM 791 C C . MET A 1 94 ? -6.812 -0.948 27.247 1.00 79.00 94 MET A C 1
ATOM 793 O O . MET A 1 94 ? -6.367 -0.894 28.392 1.00 79.00 94 MET A O 1
ATOM 797 N N . GLU A 1 95 ? -6.051 -0.670 26.188 1.00 76.25 95 GLU A N 1
ATOM 798 C CA . GLU A 1 95 ? -4.649 -0.253 26.284 1.00 76.25 95 GLU A CA 1
ATOM 799 C C . GLU A 1 95 ? -4.501 1.116 26.960 1.00 76.25 95 GLU A C 1
ATOM 801 O O . GLU A 1 95 ? -3.673 1.272 27.860 1.00 76.25 95 GLU A O 1
ATOM 806 N N . MET A 1 96 ? -5.342 2.091 26.600 1.00 75.81 96 MET A N 1
ATOM 807 C CA . MET A 1 96 ? -5.365 3.404 27.252 1.00 75.81 96 MET A CA 1
ATOM 808 C C . MET A 1 96 ? -5.766 3.328 28.730 1.00 75.81 96 MET A C 1
ATOM 810 O O . MET A 1 96 ? -5.198 4.046 29.558 1.00 75.81 96 MET A O 1
ATOM 814 N N . ASP A 1 97 ? -6.734 2.479 29.076 1.00 75.62 97 ASP A N 1
ATOM 815 C CA . ASP A 1 97 ? -7.184 2.290 30.457 1.00 75.62 97 ASP A CA 1
ATOM 816 C C . ASP A 1 97 ? -6.112 1.577 31.301 1.00 75.62 97 ASP A C 1
ATOM 818 O O . ASP A 1 97 ? -5.846 1.990 32.433 1.00 75.62 97 ASP A O 1
ATOM 822 N N . ASN A 1 98 ? -5.416 0.586 30.733 1.00 75.19 98 ASN A N 1
ATOM 823 C CA . ASN A 1 98 ? -4.278 -0.076 31.376 1.00 75.19 98 ASN A CA 1
ATOM 824 C C . ASN A 1 98 ? -3.088 0.875 31.578 1.00 75.19 98 ASN A C 1
ATOM 826 O O . ASN A 1 98 ? -2.489 0.883 32.654 1.00 75.19 98 ASN A O 1
ATOM 830 N N . ALA A 1 99 ? -2.781 1.725 30.593 1.00 69.75 99 ALA A N 1
ATOM 831 C CA . ALA A 1 99 ? -1.736 2.741 30.717 1.00 69.75 99 ALA A CA 1
ATOM 832 C C . ALA A 1 99 ? -2.049 3.748 31.842 1.00 69.75 99 ALA A C 1
ATOM 834 O O . ALA A 1 99 ? -1.180 4.068 32.650 1.00 69.75 99 ALA A O 1
ATOM 835 N N . LYS A 1 100 ? -3.312 4.179 31.976 1.00 60.84 100 LYS A N 1
ATOM 836 C CA . LYS A 1 100 ? -3.762 5.064 33.070 1.00 60.84 100 LYS A CA 1
ATOM 837 C C . LYS A 1 100 ? -3.812 4.376 34.438 1.00 60.84 100 LYS A C 1
ATOM 839 O O . LYS A 1 100 ? -3.731 5.055 35.463 1.00 60.84 100 LYS A O 1
ATOM 844 N N . GLY A 1 101 ? -3.975 3.054 34.472 1.00 57.41 101 GLY A N 1
ATOM 845 C CA . GLY A 1 101 ? -3.921 2.253 35.696 1.00 57.41 101 GLY A CA 1
ATOM 846 C C . GLY A 1 101 ? -2.521 2.210 36.315 1.00 57.41 101 GLY A C 1
ATOM 847 O O . GLY A 1 101 ? -2.392 2.280 37.536 1.00 57.41 101 GLY A O 1
ATOM 848 N N . MET A 1 102 ? -1.474 2.188 35.484 1.00 53.16 102 MET A N 1
ATOM 849 C CA . MET A 1 102 ? -0.079 2.136 35.942 1.00 53.16 102 MET A CA 1
ATOM 850 C C . MET A 1 102 ? 0.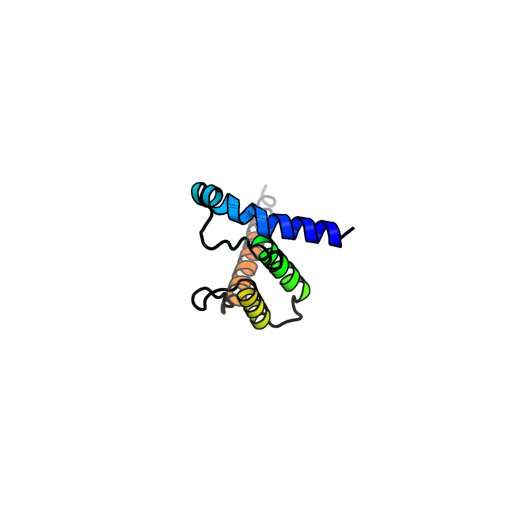426 3.466 36.532 1.00 53.16 102 MET A C 1
ATOM 852 O O . MET A 1 102 ? 1.263 3.448 37.434 1.00 53.16 102 MET A O 1
ATOM 856 N N . ASP A 1 103 ? -0.127 4.611 36.120 1.00 54.06 103 ASP A N 1
ATOM 857 C CA . ASP A 1 103 ? 0.244 5.925 36.676 1.00 54.06 103 ASP A CA 1
ATOM 858 C C . ASP A 1 103 ? -0.314 6.173 38.095 1.00 54.06 103 ASP A C 1
ATOM 860 O O . ASP A 1 103 ? 0.225 6.984 38.858 1.00 54.06 103 ASP A O 1
ATOM 864 N N . LYS A 1 104 ? -1.377 5.456 38.495 1.00 49.19 104 LYS A N 1
ATOM 865 C CA . LYS A 1 104 ? -1.989 5.597 39.831 1.00 49.19 104 LYS A CA 1
ATOM 866 C C . LYS A 1 104 ? -1.313 4.758 40.917 1.00 49.19 104 LYS A C 1
ATOM 868 O O . LYS A 1 104 ? -1.310 5.161 42.076 1.00 49.19 104 LYS A O 1
ATOM 873 N N . GLU A 1 105 ? -0.678 3.636 40.578 1.00 49.12 105 GLU A N 1
ATOM 874 C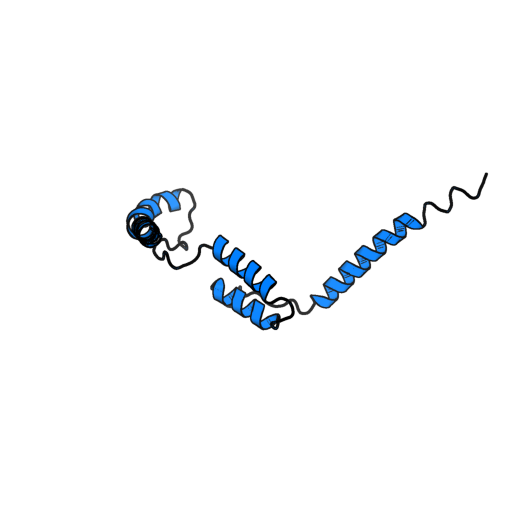 CA . GLU A 1 105 ? 0.011 2.807 41.583 1.00 49.12 105 GLU A CA 1
ATOM 875 C C . GLU A 1 105 ? 1.348 3.405 42.065 1.00 49.12 105 GLU A C 1
ATOM 877 O O . GLU A 1 105 ? 1.845 3.041 43.135 1.00 49.12 105 GLU A O 1
ATOM 882 N N . GLY A 1 106 ? 1.921 4.360 41.323 1.00 44.72 106 GLY A N 1
ATOM 883 C CA . GLY A 1 106 ? 3.144 5.076 41.709 1.00 44.72 106 GLY A CA 1
ATOM 884 C C . GLY A 1 106 ? 2.927 6.284 42.630 1.00 44.72 106 GLY A C 1
ATOM 885 O O . GLY A 1 106 ? 3.881 6.742 43.262 1.00 44.72 106 GLY A O 1
ATOM 886 N N . SER A 1 107 ? 1.698 6.802 42.724 1.00 44.25 107 SER A N 1
ATOM 887 C CA . SER A 1 107 ? 1.376 8.020 43.483 1.00 44.25 107 SER A CA 1
ATOM 888 C C . SER A 1 107 ? 0.858 7.730 44.900 1.00 44.25 107 SER A C 1
ATOM 890 O O . SER A 1 107 ? 1.212 8.454 45.825 1.00 44.25 107 SER A O 1
ATOM 892 N N . ASP A 1 108 ? 0.162 6.611 45.128 1.00 48.16 108 ASP A N 1
ATOM 893 C CA . ASP A 1 108 ? -0.399 6.274 46.452 1.00 48.16 108 ASP A CA 1
ATOM 894 C C . ASP A 1 108 ? 0.610 5.698 47.472 1.00 48.16 108 ASP A C 1
ATOM 896 O O . ASP A 1 108 ? 0.292 5.551 48.657 1.00 48.16 108 ASP A O 1
ATOM 900 N N . LYS A 1 109 ? 1.845 5.370 47.058 1.00 45.81 109 LYS A N 1
ATOM 901 C CA . LYS A 1 109 ? 2.882 4.845 47.973 1.00 45.81 109 LYS A CA 1
ATOM 902 C C . LYS A 1 109 ? 3.780 5.905 48.613 1.00 45.81 109 LYS A C 1
ATOM 904 O O . LYS A 1 109 ? 4.430 5.583 49.603 1.00 45.81 109 LYS A O 1
ATOM 909 N N . LYS A 1 110 ? 3.829 7.146 48.110 1.00 43.84 110 LYS A N 1
ATOM 910 C CA . LYS A 1 110 ? 4.715 8.183 48.682 1.00 43.84 110 LYS A CA 1
ATOM 911 C C . LYS A 1 110 ? 4.109 8.974 49.843 1.00 43.84 110 LYS A C 1
ATOM 913 O O . LYS A 1 110 ? 4.866 9.485 50.663 1.00 43.84 110 LYS A O 1
ATOM 918 N N . ASP A 1 111 ? 2.787 8.986 49.991 1.00 48.91 111 ASP A N 1
ATOM 919 C CA . ASP A 1 111 ? 2.134 9.853 50.983 1.00 48.91 111 ASP A CA 1
ATOM 920 C C . ASP A 1 111 ? 1.883 9.184 52.347 1.00 48.91 111 ASP A C 1
ATOM 922 O O . ASP A 1 111 ? 1.489 9.851 53.303 1.00 48.91 111 ASP A O 1
ATOM 926 N N . LYS A 1 112 ? 2.157 7.877 52.494 1.00 50.22 112 LYS A N 1
ATOM 927 C CA . LYS A 1 112 ? 1.947 7.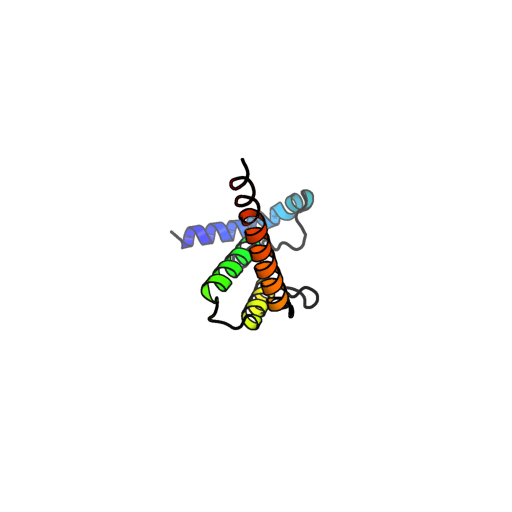153 53.766 1.00 50.22 112 LYS A CA 1
ATOM 928 C C . LYS A 1 112 ? 3.192 6.965 54.638 1.00 50.22 112 LYS A C 1
ATOM 930 O O . LYS A 1 112 ? 3.037 6.586 55.794 1.00 50.22 112 LYS A O 1
ATOM 935 N N . GLU A 1 113 ? 4.399 7.273 54.156 1.00 47.31 113 GLU A N 1
ATOM 936 C CA . GLU A 1 113 ? 5.628 7.147 54.968 1.00 47.31 113 GLU A CA 1
ATOM 937 C C . GLU A 1 113 ? 6.039 8.428 55.718 1.00 47.31 113 GLU A C 1
ATOM 939 O O . GLU A 1 113 ? 6.923 8.371 56.568 1.00 47.31 113 GLU A O 1
ATOM 944 N N . SER A 1 114 ? 5.393 9.577 55.481 1.00 48.44 114 SER A N 1
ATOM 945 C CA . SER A 1 114 ? 5.770 10.854 56.128 1.00 48.44 114 SER A CA 1
ATOM 946 C C . SER A 1 114 ? 4.867 11.305 57.286 1.00 48.44 114 SER A C 1
ATOM 948 O O . SER A 1 114 ? 5.109 12.364 57.855 1.00 48.44 114 SER A O 1
ATOM 950 N N . ALA A 1 115 ? 3.853 10.523 57.677 1.00 50.06 115 ALA A N 1
ATOM 951 C CA . ALA A 1 115 ? 2.874 10.922 58.702 1.00 50.06 115 ALA A CA 1
ATOM 952 C C . ALA A 1 115 ? 2.966 10.138 60.029 1.00 50.06 115 ALA A C 1
ATOM 954 O O . ALA A 1 115 ? 2.003 10.109 60.793 1.00 50.06 115 ALA A O 1
ATOM 955 N N . GLY A 1 116 ? 4.099 9.495 60.324 1.00 49.59 116 GLY A N 1
ATOM 956 C CA . GLY A 1 116 ? 4.239 8.717 61.556 1.00 49.59 116 GLY A CA 1
ATOM 957 C C . GLY A 1 116 ? 5.673 8.551 62.036 1.00 49.59 116 GLY A C 1
ATOM 958 O O . GLY A 1 116 ? 6.209 7.451 61.942 1.00 49.59 116 GLY A O 1
ATOM 959 N N . LYS A 1 117 ? 6.267 9.619 62.575 1.00 37.66 117 LYS A N 1
ATOM 960 C CA . LYS A 1 117 ? 7.300 9.568 63.621 1.00 37.66 117 LYS A CA 1
ATOM 961 C C . LYS A 1 117 ? 7.205 10.803 64.504 1.00 37.66 117 LYS A C 1
ATOM 963 O O . LYS A 1 117 ? 7.006 11.897 63.938 1.00 37.66 117 LYS A O 1
#

Radius of gyration: 25.36 Å; Cα contacts (8 Å, |Δi|>4): 37; chains: 1; bounding box: 37×35×83 Å

Organism: NCBI:txid412755

Sequence (117 aa):
NKAEWFDAVSEYQMIYLPQYRPILQAIGLTDKIQFNNPYEPVFEAKMEMIKLFREATDNLVDPEQQVDYMNDLLGLEEDKRFKIDPHYEEKLKME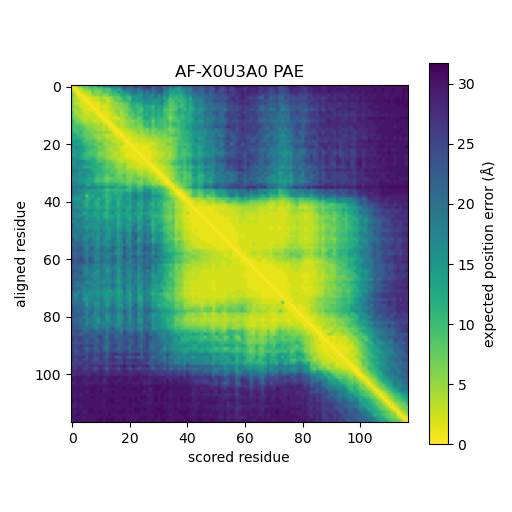MDNAKGMDKEGSDKKDKESAGK

Solvent-accessible surface area (backbone atoms only — not comparable to full-atom values): 7243 Å² total; per-residue (Å²): 121,68,65,62,53,51,52,52,50,42,48,45,34,62,64,48,48,60,72,46,42,68,62,43,42,75,75,68,49,63,91,84,68,74,58,76,45,87,84,59,74,51,71,70,53,49,52,51,50,48,51,55,48,50,67,74,34,59,95,75,51,61,68,68,61,53,43,50,52,49,30,61,76,67,64,50,56,84,95,67,44,73,72,85,63,92,56,47,70,61,48,52,49,53,51,53,51,52,57,57,52,59,63,54,69,69,58,72,66,68,72,71,76,79,80,78,132

Nearest PDB structures (foldseek):
  6s7t-assembly1_F  TM=4.384E-01  e=9.733E+00  Homo sapiens